Protein AF-A0A3D2QBY8-F1 (afdb_monomer)

Structure (mmCIF, N/CA/C/O backbone):
data_AF-A0A3D2QBY8-F1
#
_entry.id   AF-A0A3D2QBY8-F1
#
loop_
_atom_site.group_PDB
_atom_site.id
_atom_site.type_symbol
_atom_site.label_atom_id
_atom_site.label_alt_id
_atom_site.label_comp_id
_atom_site.label_asym_id
_atom_site.label_entity_id
_atom_site.label_seq_id
_atom_site.pdbx_PDB_ins_code
_atom_site.Cartn_x
_atom_site.Cartn_y
_atom_site.Cartn_z
_atom_site.occupancy
_atom_site.B_iso_or_equiv
_atom_site.auth_seq_id
_atom_site.auth_comp_id
_atom_site.auth_asym_id
_atom_site.auth_atom_id
_atom_site.pdbx_PDB_model_num
ATOM 1 N N . MET A 1 1 ? 3.681 13.942 -6.397 1.00 65.75 1 MET A N 1
ATOM 2 C CA . MET A 1 1 ? 2.769 12.782 -6.446 1.00 65.75 1 MET A CA 1
ATOM 3 C C . MET A 1 1 ? 3.607 11.521 -6.222 1.00 65.75 1 MET A C 1
ATOM 5 O O . MET A 1 1 ? 4.754 11.653 -5.794 1.00 65.75 1 MET A O 1
ATOM 9 N N . ALA A 1 2 ? 3.046 10.316 -6.380 1.00 84.56 2 ALA A N 1
ATOM 10 C CA . ALA A 1 2 ? 3.776 9.077 -6.074 1.00 84.56 2 ALA A CA 1
ATOM 11 C C . ALA A 1 2 ? 4.970 8.862 -7.026 1.00 84.56 2 ALA A C 1
ATOM 13 O O . ALA A 1 2 ? 6.038 8.423 -6.602 1.00 84.56 2 ALA A O 1
ATOM 14 N N . ARG A 1 3 ? 4.806 9.258 -8.293 1.00 92.88 3 ARG A N 1
ATOM 15 C CA . ARG A 1 3 ? 5.829 9.197 -9.341 1.00 92.88 3 ARG A CA 1
ATOM 16 C C . ARG A 1 3 ? 7.120 9.925 -8.971 1.00 92.88 3 ARG A C 1
ATOM 18 O O . ARG A 1 3 ? 8.191 9.337 -8.995 1.00 92.88 3 ARG A O 1
ATOM 25 N N . GLU A 1 4 ? 7.020 11.192 -8.587 1.00 94.44 4 GLU A N 1
ATOM 26 C CA . GLU A 1 4 ? 8.171 12.062 -8.325 1.00 94.44 4 GLU A CA 1
ATOM 27 C C . GLU A 1 4 ? 8.973 11.567 -7.115 1.00 94.44 4 GLU A C 1
ATOM 29 O O . GLU A 1 4 ? 10.193 11.724 -7.059 1.00 94.44 4 GLU A O 1
ATOM 34 N N . GLN A 1 5 ? 8.296 10.933 -6.151 1.00 94.56 5 GLN A N 1
ATOM 35 C CA . GLN A 1 5 ? 8.956 10.277 -5.023 1.00 94.56 5 GLN A CA 1
ATOM 36 C C . GLN A 1 5 ? 9.751 9.054 -5.486 1.00 94.56 5 GLN A C 1
ATOM 38 O O . GLN A 1 5 ? 10.900 8.896 -5.078 1.00 94.56 5 GLN A O 1
ATOM 43 N N . VAL A 1 6 ? 9.171 8.221 -6.356 1.00 94.56 6 VAL A N 1
ATOM 44 C CA . VA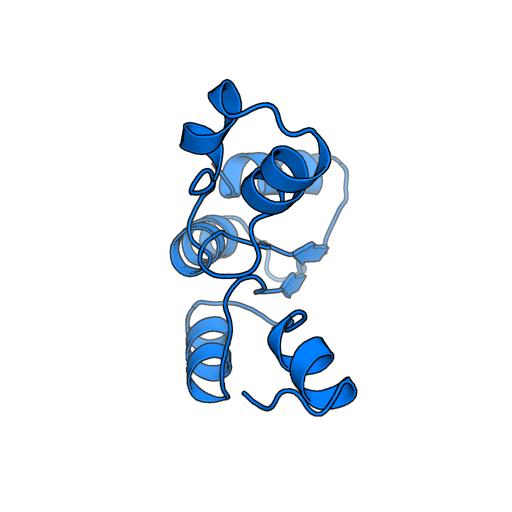L A 1 6 ? 9.868 7.066 -6.940 1.00 94.56 6 VAL A CA 1
ATOM 45 C C . VAL A 1 6 ? 11.054 7.511 -7.786 1.00 94.56 6 VAL A C 1
ATOM 47 O O . VAL A 1 6 ? 12.147 7.016 -7.555 1.00 94.56 6 VAL A O 1
ATOM 50 N N . GLU A 1 7 ? 10.896 8.497 -8.669 1.00 94.88 7 GLU A N 1
ATOM 51 C CA . GLU A 1 7 ? 11.990 9.027 -9.501 1.00 94.88 7 GLU A CA 1
ATOM 52 C C . GLU A 1 7 ? 13.141 9.585 -8.646 1.00 94.88 7 GLU A C 1
ATOM 54 O O . GLU A 1 7 ? 14.316 9.318 -8.907 1.00 94.88 7 GLU A O 1
ATOM 59 N N . THR A 1 8 ? 12.811 10.296 -7.561 1.00 96.19 8 THR A N 1
ATOM 60 C CA . THR A 1 8 ? 13.811 10.789 -6.601 1.00 96.19 8 THR A CA 1
ATOM 61 C C . THR A 1 8 ? 14.564 9.637 -5.934 1.00 96.19 8 THR A C 1
ATOM 63 O O . THR A 1 8 ? 15.783 9.694 -5.786 1.00 96.19 8 THR A O 1
ATOM 66 N N . LEU A 1 9 ? 13.858 8.582 -5.523 1.00 95.56 9 LEU A N 1
ATOM 67 C CA . LEU A 1 9 ? 14.461 7.424 -4.864 1.00 95.56 9 LEU A CA 1
ATOM 68 C C . LEU A 1 9 ? 15.246 6.538 -5.850 1.00 95.56 9 LEU A C 1
ATOM 70 O O . LEU A 1 9 ? 16.319 6.051 -5.502 1.00 95.56 9 LEU A O 1
ATOM 74 N N . GLN A 1 10 ? 14.790 6.385 -7.092 1.00 95.31 10 GLN A N 1
ATOM 75 C CA . GLN A 1 10 ? 15.542 5.711 -8.156 1.00 95.31 10 GLN A CA 1
ATOM 76 C C . GLN A 1 10 ? 16.895 6.392 -8.386 1.00 95.31 10 GLN A C 1
ATOM 78 O O . GLN A 1 10 ? 17.920 5.717 -8.463 1.00 95.31 10 GLN A O 1
ATOM 83 N N . ALA A 1 11 ? 16.929 7.731 -8.410 1.00 95.88 11 ALA A N 1
ATOM 84 C CA . ALA A 1 11 ? 18.176 8.490 -8.540 1.00 95.88 11 ALA A CA 1
ATOM 85 C C . ALA A 1 11 ? 19.157 8.256 -7.372 1.00 95.88 11 ALA A C 1
ATOM 87 O O . ALA A 1 11 ? 20.359 8.471 -7.521 1.00 95.88 11 ALA A O 1
ATOM 88 N N . LEU A 1 12 ? 18.659 7.789 -6.222 1.00 97.38 12 LEU A N 1
ATOM 89 C CA . LEU A 1 12 ? 19.456 7.393 -5.057 1.00 97.38 12 LEU A CA 1
ATOM 90 C C . LEU A 1 12 ? 19.806 5.892 -5.039 1.00 97.38 12 LEU A C 1
ATOM 92 O O . LEU A 1 12 ? 20.464 5.435 -4.106 1.00 97.38 12 LEU A O 1
ATOM 96 N N . GLY A 1 13 ? 19.392 5.125 -6.053 1.00 96.81 13 GLY A N 1
ATOM 97 C CA . GLY A 1 13 ? 19.700 3.700 -6.202 1.00 96.81 13 GLY A CA 1
ATOM 98 C C . GLY A 1 13 ? 18.710 2.746 -5.528 1.00 96.81 13 GLY A C 1
ATOM 99 O O . GLY A 1 13 ? 19.006 1.557 -5.414 1.00 96.81 13 GLY A O 1
ATOM 100 N N . PHE A 1 14 ? 17.548 3.229 -5.075 1.00 97.06 14 PHE A N 1
ATOM 101 C CA . PHE A 1 14 ? 16.477 2.344 -4.613 1.00 97.06 14 PHE A CA 1
ATOM 102 C C . PHE A 1 14 ? 15.793 1.674 -5.808 1.00 97.06 14 PHE A C 1
ATOM 104 O O . PHE A 1 14 ? 15.543 2.322 -6.818 1.00 97.06 14 PHE A O 1
ATOM 111 N N . THR A 1 15 ? 15.456 0.392 -5.663 1.00 97.06 15 THR A N 1
ATOM 112 C CA . THR A 1 15 ? 14.852 -0.428 -6.731 1.00 97.06 15 THR A CA 1
ATOM 113 C C . THR A 1 15 ? 13.584 -1.158 -6.288 1.00 97.06 15 THR A C 1
ATOM 115 O O . THR A 1 15 ? 13.056 -1.994 -7.011 1.00 97.06 15 THR A O 1
ATOM 118 N N . CYS A 1 16 ? 13.082 -0.901 -5.079 1.00 97.50 16 CYS A N 1
ATOM 119 C CA . CYS A 1 16 ? 11.872 -1.538 -4.567 1.00 97.50 16 CYS A CA 1
ATOM 120 C C . CYS A 1 16 ? 10.976 -0.497 -3.903 1.00 97.50 16 CYS A C 1
ATOM 122 O O . CYS A 1 16 ? 11.409 0.231 -3.006 1.00 97.50 16 CYS A O 1
ATOM 124 N N . PHE A 1 17 ? 9.723 -0.439 -4.345 1.00 97.06 17 PHE A N 1
ATOM 125 C CA . PHE A 1 17 ? 8.774 0.605 -3.987 1.00 97.06 17 PHE A CA 1
ATOM 126 C C . PHE A 1 17 ? 7.454 -0.015 -3.560 1.00 97.06 17 PHE A C 1
ATOM 128 O O . PHE A 1 17 ? 6.865 -0.801 -4.289 1.00 97.06 17 PHE A O 1
ATOM 135 N N . ASN A 1 18 ? 6.951 0.373 -2.392 1.00 97.38 18 ASN A N 1
ATOM 136 C CA . ASN A 1 18 ? 5.602 0.027 -1.959 1.00 97.38 18 ASN A CA 1
ATOM 137 C C . ASN A 1 18 ? 4.733 1.285 -1.961 1.00 97.38 18 ASN A C 1
ATOM 139 O O . ASN A 1 18 ? 5.022 2.221 -1.217 1.00 97.38 18 ASN A O 1
ATOM 143 N N . VAL A 1 19 ? 3.666 1.298 -2.765 1.00 97.06 19 VAL A N 1
ATOM 144 C CA . VAL A 1 19 ? 2.846 2.506 -2.956 1.00 97.06 19 VAL A CA 1
ATOM 145 C C . VAL A 1 19 ? 1.989 2.876 -1.745 1.00 97.06 19 VAL A C 1
ATOM 147 O O . VAL A 1 19 ? 1.639 4.044 -1.613 1.00 97.06 19 VAL A O 1
ATOM 150 N N . ALA A 1 20 ? 1.653 1.901 -0.886 1.00 97.25 20 ALA A N 1
ATOM 151 C CA . ALA A 1 20 ? 0.948 2.075 0.394 1.00 97.25 20 ALA A CA 1
ATOM 152 C C . ALA A 1 20 ? -0.118 3.199 0.405 1.00 97.25 20 ALA A C 1
ATOM 154 O O . ALA A 1 20 ? -0.105 4.077 1.269 1.00 97.25 20 ALA A O 1
ATOM 155 N N . GLY A 1 21 ? -1.011 3.196 -0.590 1.00 96.81 21 GLY A N 1
ATOM 156 C CA . GLY A 1 21 ? -1.930 4.306 -0.843 1.00 96.81 21 GLY A CA 1
ATOM 157 C C . GLY A 1 21 ? -3.114 4.380 0.125 1.00 96.81 21 GLY A C 1
ATOM 158 O O . GLY A 1 21 ? -3.320 3.525 0.993 1.00 96.81 21 GLY A O 1
ATOM 159 N N . SER A 1 22 ? -3.928 5.425 -0.037 1.00 97.19 22 SER A N 1
ATOM 160 C CA . SER A 1 22 ? -5.162 5.616 0.729 1.00 97.19 22 SER A CA 1
ATOM 161 C C . SER A 1 22 ? -6.291 4.685 0.252 1.00 97.19 22 SER A C 1
ATOM 163 O O . SER A 1 22 ? -6.260 4.132 -0.850 1.00 97.19 22 SER A O 1
ATOM 165 N N . GLY A 1 23 ? -7.301 4.489 1.110 1.00 94.88 23 GLY A N 1
ATOM 166 C CA . GLY A 1 23 ? -8.436 3.578 0.878 1.00 94.88 23 GLY A CA 1
ATOM 167 C C . GLY A 1 23 ? -8.496 2.368 1.822 1.00 94.88 23 GLY A C 1
ATOM 168 O O . GLY A 1 23 ? -9.438 1.572 1.745 1.00 94.88 23 GLY A O 1
ATOM 169 N N . GLY A 1 24 ? -7.512 2.232 2.718 1.00 95.50 24 GLY A N 1
ATOM 170 C CA . GLY A 1 24 ? -7.477 1.260 3.815 1.00 95.50 24 GLY A CA 1
ATOM 171 C C . GLY A 1 24 ? -7.188 1.925 5.159 1.00 95.50 24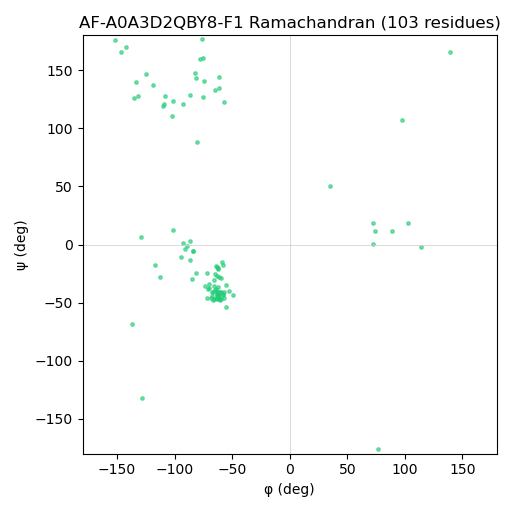 GLY A C 1
ATOM 172 O O . GLY A 1 24 ? -7.795 2.936 5.499 1.00 95.50 24 GLY A O 1
ATOM 173 N N . THR A 1 25 ? -6.254 1.360 5.926 1.00 96.31 25 THR A N 1
ATOM 174 C CA . THR A 1 25 ? -5.795 1.936 7.196 1.00 96.31 25 THR A CA 1
ATOM 175 C C . THR A 1 25 ? -5.272 3.359 7.005 1.00 96.31 25 THR A C 1
ATOM 177 O O . THR A 1 25 ? -4.321 3.567 6.257 1.00 96.31 25 THR A O 1
ATOM 180 N N . SER A 1 26 ? -5.848 4.326 7.722 1.00 96.69 26 SER A N 1
ATOM 181 C CA . SER A 1 26 ? -5.394 5.718 7.712 1.00 96.69 26 SER A CA 1
ATOM 182 C C . SER A 1 26 ? -4.585 6.041 8.966 1.00 96.69 26 SER A C 1
ATOM 184 O O . SER A 1 26 ? -5.127 6.130 10.070 1.00 96.69 26 SER A O 1
ATOM 186 N N . PHE A 1 27 ? -3.278 6.251 8.799 1.00 96.31 27 PHE A N 1
ATOM 187 C CA . PHE A 1 27 ? -2.423 6.735 9.884 1.00 96.31 27 PHE A CA 1
ATOM 188 C C . PHE A 1 27 ? -2.817 8.135 10.372 1.00 96.31 27 PHE A C 1
ATOM 190 O O . PHE A 1 27 ? -2.902 8.305 11.584 1.00 96.31 27 PHE A O 1
ATOM 197 N N . PRO A 1 28 ? -3.146 9.119 9.513 1.00 95.69 28 PRO A N 1
ATOM 198 C CA . PRO A 1 28 ? -3.690 10.392 9.986 1.00 95.69 28 PRO A CA 1
ATOM 199 C C . PRO A 1 28 ? -4.914 10.240 10.904 1.00 95.69 28 PRO A C 1
ATOM 201 O O . PRO A 1 28 ? -5.009 10.931 11.922 1.00 95.69 28 PRO A O 1
ATOM 204 N N . ALA A 1 29 ? -5.824 9.307 10.598 1.00 95.50 29 ALA A N 1
ATOM 205 C CA . ALA A 1 29 ? -6.973 9.013 11.455 1.00 95.50 29 ALA A CA 1
ATOM 206 C C . ALA A 1 29 ? -6.553 8.363 12.786 1.00 95.50 29 ALA A C 1
ATOM 208 O O . ALA A 1 29 ? -6.998 8.806 13.847 1.00 95.50 29 ALA A O 1
ATOM 209 N N . ILE A 1 30 ? -5.656 7.368 12.743 1.00 96.25 30 ILE A N 1
ATOM 210 C CA . ILE A 1 30 ? -5.091 6.716 13.940 1.00 96.25 30 ILE A CA 1
ATOM 211 C C . ILE A 1 30 ? -4.422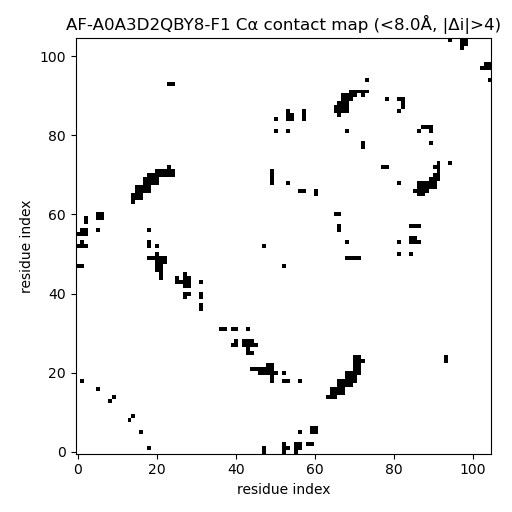 7.748 14.856 1.00 96.25 30 ILE A C 1
ATOM 213 O O . ILE A 1 30 ? -4.664 7.768 16.061 1.00 96.25 30 ILE A O 1
ATOM 217 N N . GLU A 1 31 ? -3.616 8.642 14.291 1.00 96.25 31 GLU A N 1
ATOM 218 C CA . GLU A 1 31 ? -2.884 9.668 15.035 1.00 96.25 31 GLU A CA 1
ATOM 219 C C . GLU A 1 31 ? -3.793 10.760 15.600 1.00 96.25 31 GLU A C 1
ATOM 221 O O . GLU A 1 31 ? -3.573 11.269 16.705 1.00 96.25 31 GLU A O 1
ATOM 226 N N . THR A 1 32 ? -4.863 11.096 14.881 1.00 95.69 32 THR A N 1
ATOM 227 C CA . THR A 1 32 ? -5.909 11.987 15.393 1.00 95.69 32 THR A CA 1
ATOM 228 C C . THR A 1 32 ? -6.608 11.356 16.597 1.00 95.69 32 THR A C 1
ATOM 230 O O . THR A 1 32 ? -6.750 12.010 17.630 1.00 95.69 32 THR A O 1
ATOM 233 N N . ALA A 1 33 ? -6.971 10.073 16.512 1.00 95.19 33 ALA A N 1
ATOM 234 C CA . ALA A 1 33 ? -7.574 9.343 17.626 1.00 95.19 33 ALA A CA 1
ATOM 235 C C . ALA A 1 33 ? -6.620 9.230 18.828 1.00 95.19 33 ALA A C 1
ATOM 237 O O . ALA A 1 33 ? -7.043 9.431 19.964 1.00 95.19 33 ALA A O 1
ATOM 238 N N . ARG A 1 34 ? -5.327 8.978 18.582 1.00 96.56 34 ARG A N 1
ATOM 239 C CA . ARG A 1 34 ? -4.300 8.871 19.629 1.00 96.56 34 ARG A CA 1
ATOM 240 C C . ARG A 1 34 ? -4.035 10.196 20.343 1.00 96.56 34 ARG A C 1
ATOM 242 O O . ARG A 1 34 ? -3.843 10.206 21.553 1.00 96.56 34 ARG A O 1
ATOM 249 N N . SER A 1 35 ? -4.000 11.302 19.602 1.00 95.44 35 SER A N 1
ATOM 250 C CA . SER A 1 35 ? -3.731 12.635 20.164 1.00 95.44 35 SER A CA 1
ATOM 251 C C . SER A 1 35 ? -4.954 13.291 20.809 1.00 95.44 35 SER A C 1
ATOM 253 O O . SER A 1 35 ? -4.794 14.182 21.639 1.00 95.44 35 SER A O 1
ATOM 255 N N . GLY A 1 36 ? -6.167 12.902 20.404 1.00 93.25 36 GLY A N 1
ATOM 256 C CA . GLY A 1 36 ? -7.414 13.559 20.805 1.00 93.25 36 GLY A CA 1
ATOM 257 C C . GLY A 1 36 ? -7.643 14.934 20.156 1.00 93.25 36 GLY A C 1
ATOM 258 O O . GLY A 1 36 ? -8.669 15.568 20.413 1.00 93.25 36 GLY A O 1
ATOM 259 N N . ASP A 1 37 ? -6.729 15.408 19.300 1.00 93.25 37 ASP A N 1
ATOM 260 C CA . ASP A 1 37 ? -6.829 16.714 18.645 1.00 93.25 37 ASP A CA 1
ATOM 261 C C . ASP A 1 37 ? -7.763 16.664 17.429 1.00 93.25 37 ASP A C 1
ATOM 263 O O . ASP A 1 37 ? -7.342 16.473 16.285 1.00 93.25 37 ASP A O 1
ATOM 267 N N . LYS A 1 38 ? -9.055 16.898 17.674 1.00 91.44 38 LYS A N 1
ATOM 268 C CA . LYS A 1 38 ? -10.100 16.884 16.636 1.00 91.44 38 LYS A CA 1
ATOM 269 C C . LYS A 1 38 ? -9.868 17.879 15.495 1.00 91.44 38 LYS A C 1
ATOM 271 O O . LYS A 1 38 ? -10.431 17.695 14.420 1.00 91.44 38 LYS A O 1
ATOM 276 N N . ARG A 1 39 ? -9.010 18.894 15.667 1.00 93.69 39 ARG A N 1
ATOM 277 C CA . ARG A 1 39 ? -8.668 19.830 14.581 1.00 93.69 39 ARG A CA 1
ATOM 278 C C . ARG A 1 39 ? -7.941 19.140 13.430 1.00 93.69 39 ARG A C 1
ATOM 280 O O . ARG A 1 39 ? -7.910 19.698 12.346 1.00 93.69 39 ARG A O 1
ATOM 287 N N . ARG A 1 40 ? -7.372 17.947 13.645 1.00 92.69 40 ARG A N 1
ATOM 288 C CA . ARG A 1 40 ? -6.677 17.148 12.620 1.00 92.69 40 ARG A CA 1
ATOM 289 C C . ARG A 1 40 ? -7.590 16.172 11.884 1.00 92.69 40 ARG A C 1
ATOM 291 O O . ARG A 1 40 ? -7.147 15.544 10.931 1.00 92.69 40 ARG A O 1
ATOM 298 N N . GLN A 1 41 ? -8.862 16.072 12.272 1.00 92.62 41 GLN A N 1
ATOM 299 C CA . GLN A 1 41 ? -9.793 15.094 11.707 1.00 92.62 41 GLN A CA 1
ATOM 300 C C . GLN A 1 41 ? -9.984 15.247 10.191 1.00 92.62 41 GLN A C 1
ATOM 302 O O . GLN A 1 41 ? -10.202 14.252 9.510 1.00 92.62 41 GLN A O 1
ATOM 307 N N . PHE A 1 42 ? -9.828 16.456 9.644 1.00 93.88 42 PHE A N 1
ATOM 308 C CA . PHE A 1 42 ? -9.889 16.683 8.195 1.00 93.88 42 PHE A CA 1
ATOM 309 C C . PHE A 1 42 ? -8.777 15.962 7.409 1.00 93.88 42 PHE A C 1
ATOM 311 O O . PHE A 1 42 ? -8.909 15.776 6.206 1.00 93.88 42 PHE A O 1
ATOM 318 N N . LEU A 1 43 ? -7.688 15.552 8.071 1.00 94.75 43 LEU A N 1
ATOM 319 C CA . LEU A 1 43 ? -6.604 14.780 7.462 1.00 94.75 43 LEU A CA 1
ATOM 320 C C . LEU A 1 43 ? -6.891 13.277 7.435 1.00 94.75 43 LEU A C 1
ATOM 322 O O . LEU A 1 43 ? -6.087 12.537 6.881 1.00 94.75 43 LEU A O 1
ATOM 326 N N . ALA A 1 44 ? -7.990 12.804 8.033 1.00 92.25 44 ALA A N 1
ATOM 327 C CA . ALA A 1 44 ? -8.290 11.374 8.118 1.00 92.25 44 ALA A CA 1
ATOM 328 C C . ALA A 1 44 ? -8.308 10.691 6.741 1.00 92.25 44 ALA A C 1
ATOM 330 O O . ALA A 1 44 ? -7.833 9.563 6.625 1.00 92.25 44 ALA A O 1
ATOM 331 N N . ASP A 1 45 ? -8.756 11.398 5.705 1.00 90.31 45 ASP A N 1
ATOM 332 C CA . ASP A 1 45 ? -8.814 10.890 4.330 1.00 90.31 45 ASP A CA 1
ATOM 333 C C . ASP A 1 45 ? -7.656 11.400 3.453 1.00 90.31 45 ASP A C 1
ATOM 335 O O . ASP A 1 45 ? -7.680 11.267 2.229 1.00 90.31 45 ASP A O 1
ATOM 339 N N . TRP A 1 46 ? -6.622 11.996 4.061 1.00 95.44 46 TRP A N 1
ATOM 340 C CA . TRP A 1 46 ? -5.446 12.476 3.340 1.00 95.44 46 TRP A CA 1
ATOM 341 C C . TRP A 1 46 ? -4.664 11.320 2.708 1.00 95.44 46 TRP A C 1
ATOM 343 O O . TRP A 1 46 ? -4.315 10.343 3.373 1.00 95.44 46 TRP A O 1
ATOM 353 N N . GLY A 1 47 ? -4.305 11.481 1.435 1.00 95.06 47 GLY A N 1
ATOM 354 C CA . GLY A 1 47 ? -3.413 10.581 0.709 1.00 95.06 47 GLY A CA 1
ATOM 355 C C . GLY A 1 47 ? -3.875 10.318 -0.721 1.00 95.06 47 GLY A C 1
ATOM 356 O O . GLY A 1 47 ? -5.013 10.604 -1.088 1.00 95.06 47 GLY A O 1
ATOM 357 N N . ILE A 1 48 ? -2.981 9.754 -1.531 1.00 96.69 48 ILE A N 1
ATOM 358 C CA . ILE A 1 48 ? -3.276 9.352 -2.911 1.00 96.69 48 ILE A CA 1
ATOM 359 C C . ILE A 1 48 ? -3.860 7.931 -2.876 1.00 96.69 48 ILE A C 1
ATOM 361 O O . ILE A 1 48 ? -3.245 7.063 -2.246 1.00 96.69 48 ILE A O 1
ATOM 365 N N . PRO A 1 49 ? -5.017 7.658 -3.511 1.00 97.44 49 PRO A N 1
ATOM 366 C CA . PRO A 1 49 ? -5.605 6.323 -3.473 1.00 97.44 49 PRO A CA 1
ATOM 367 C C . PRO A 1 49 ? -4.685 5.277 -4.100 1.00 97.44 49 PRO A C 1
ATOM 369 O O . PRO A 1 49 ? -4.054 5.548 -5.120 1.00 97.44 49 PRO A O 1
ATOM 372 N N . THR A 1 50 ? -4.665 4.062 -3.548 1.00 97.81 50 THR A N 1
ATOM 373 C CA . THR A 1 50 ? -3.751 2.980 -3.971 1.00 97.81 50 THR A CA 1
ATOM 374 C C . THR A 1 50 ? -3.722 2.745 -5.479 1.00 97.81 50 THR A C 1
ATOM 376 O O . THR A 1 50 ? -2.644 2.610 -6.046 1.00 97.81 50 THR A O 1
ATOM 379 N N . ALA A 1 51 ? -4.881 2.743 -6.143 1.00 97.06 51 ALA A N 1
ATOM 380 C CA . ALA A 1 51 ? -4.952 2.551 -7.593 1.00 97.06 51 ALA A CA 1
ATOM 381 C C . ALA A 1 51 ? -4.273 3.690 -8.378 1.00 97.06 51 ALA A C 1
ATOM 383 O O . ALA A 1 51 ? -3.601 3.426 -9.369 1.00 97.06 51 ALA A O 1
ATOM 384 N N . TRP A 1 52 ? -4.416 4.937 -7.920 1.00 96.88 52 TRP A N 1
ATOM 385 C CA . TRP A 1 52 ? -3.782 6.102 -8.543 1.00 96.88 52 TRP A CA 1
ATOM 386 C C . TRP A 1 52 ? -2.277 6.114 -8.296 1.00 96.88 52 TRP A C 1
ATOM 388 O O . TRP A 1 52 ? -1.516 6.268 -9.243 1.00 96.88 52 TRP A O 1
ATOM 398 N N . SER A 1 53 ? -1.842 5.870 -7.055 1.00 97.19 53 SER A N 1
ATOM 399 C CA . SER A 1 53 ? -0.414 5.757 -6.740 1.00 97.19 53 SER A CA 1
ATOM 400 C C . SER A 1 53 ? 0.259 4.666 -7.569 1.00 97.19 53 SER A C 1
ATOM 402 O O . SER A 1 53 ? 1.369 4.859 -8.051 1.00 97.19 53 SER A O 1
ATOM 404 N N . LEU A 1 54 ? -0.417 3.528 -7.752 1.00 97.44 54 LEU A N 1
ATOM 405 C CA . LEU A 1 54 ? 0.098 2.423 -8.549 1.00 97.44 54 LEU A CA 1
ATOM 406 C C . LEU A 1 54 ? 0.221 2.785 -10.031 1.00 97.44 54 LEU A C 1
ATOM 408 O O . LEU A 1 54 ? 1.277 2.552 -10.602 1.00 97.44 54 LEU A O 1
ATOM 412 N N . LEU A 1 55 ? -0.808 3.398 -10.623 1.00 95.88 55 LEU A N 1
ATOM 413 C CA . LEU A 1 55 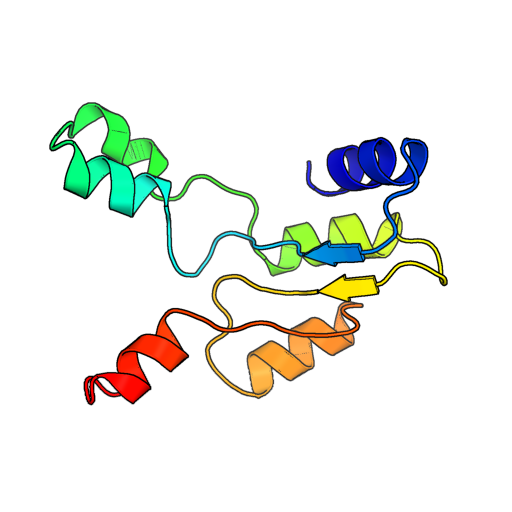? -0.774 3.855 -12.018 1.00 95.88 55 LEU A CA 1
ATOM 414 C C . LEU A 1 55 ? 0.298 4.923 -12.275 1.00 95.88 55 LEU A C 1
ATOM 416 O O . LEU A 1 55 ? 0.895 4.955 -13.351 1.00 95.88 55 LEU A O 1
ATOM 420 N N . ASP A 1 56 ? 0.532 5.815 -11.314 1.00 94.56 56 ASP A N 1
ATOM 421 C CA . ASP A 1 56 ? 1.593 6.821 -11.405 1.00 94.56 56 ASP A CA 1
ATOM 422 C C . ASP A 1 56 ? 2.976 6.162 -11.382 1.00 94.56 56 ASP A C 1
ATOM 424 O O . ASP A 1 56 ? 3.823 6.460 -12.225 1.00 94.56 56 ASP A O 1
ATOM 428 N N . VAL A 1 57 ? 3.196 5.244 -10.436 1.00 95.50 57 VAL A N 1
ATOM 429 C CA . VAL A 1 57 ? 4.485 4.560 -10.257 1.00 95.50 57 VAL A CA 1
ATOM 430 C C . VAL A 1 57 ? 4.770 3.578 -11.388 1.00 95.50 57 VAL A C 1
ATOM 432 O O . VAL A 1 57 ? 5.903 3.517 -11.857 1.00 95.50 57 VAL A O 1
ATOM 435 N N . SER A 1 58 ? 3.765 2.861 -11.898 1.00 92.19 58 SER A N 1
ATOM 436 C CA . SER A 1 58 ? 3.941 1.922 -13.014 1.00 92.19 58 SER A CA 1
ATOM 437 C C . SER A 1 58 ? 4.403 2.611 -14.305 1.00 92.19 58 SER A C 1
ATOM 439 O O . SER A 1 58 ? 4.933 1.956 -15.195 1.00 92.19 58 SER A O 1
ATOM 441 N N . GLN A 1 59 ? 4.206 3.929 -14.427 1.00 89.88 59 GLN A N 1
ATOM 442 C CA . GLN A 1 59 ? 4.664 4.725 -15.571 1.00 89.88 59 GLN A CA 1
ATOM 443 C C . GLN A 1 59 ? 6.105 5.246 -15.435 1.00 89.88 59 GLN A C 1
ATOM 445 O O . GLN A 1 59 ? 6.654 5.741 -16.421 1.00 89.88 59 GLN A O 1
ATOM 450 N N . SER A 1 60 ? 6.706 5.191 -14.243 1.00 88.50 60 SER A N 1
ATOM 451 C CA . SER A 1 60 ? 8.089 5.634 -13.988 1.00 88.50 60 SER A CA 1
ATOM 452 C C . SER A 1 60 ? 9.021 4.517 -13.529 1.00 88.50 60 SER A C 1
ATOM 454 O O . SER A 1 60 ? 10.239 4.676 -13.590 1.00 88.50 60 SER A O 1
ATOM 456 N N . ALA A 1 61 ? 8.473 3.398 -13.057 1.00 90.12 61 ALA A N 1
ATOM 457 C CA . ALA A 1 61 ? 9.249 2.230 -12.678 1.00 90.12 61 ALA A CA 1
ATOM 458 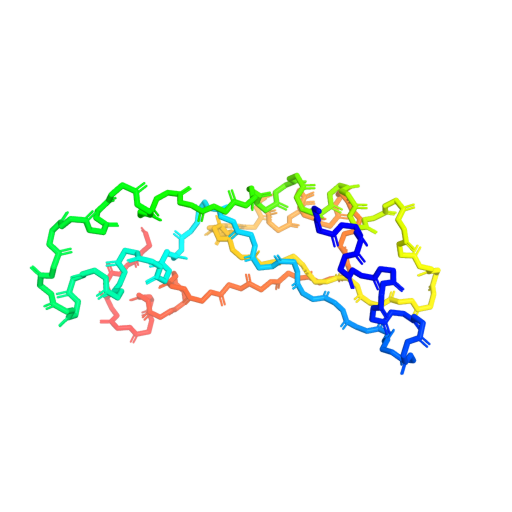C C . ALA A 1 61 ? 10.011 1.671 -13.890 1.00 90.12 61 ALA A C 1
ATOM 460 O O . ALA A 1 61 ? 9.471 1.529 -14.990 1.00 90.12 61 ALA A O 1
ATOM 461 N N . SER A 1 62 ? 11.286 1.357 -13.679 1.00 91.00 62 SER A N 1
ATOM 462 C CA . SER A 1 62 ? 12.102 0.641 -14.653 1.00 91.00 62 SER A CA 1
ATOM 463 C C . SER A 1 62 ? 11.774 -0.857 -14.617 1.00 91.00 62 SER A C 1
ATOM 465 O O . SER A 1 62 ? 11.336 -1.355 -13.585 1.00 91.00 62 SER A O 1
ATOM 467 N N . PRO A 1 63 ? 12.076 -1.631 -15.677 1.00 90.62 63 PRO A N 1
ATOM 468 C CA . PRO A 1 63 ? 11.865 -3.087 -15.686 1.00 90.62 63 PRO A CA 1
ATOM 469 C C . PRO A 1 63 ? 12.611 -3.866 -14.588 1.00 90.62 63 PRO A C 1
ATOM 471 O O . PRO A 1 63 ? 12.340 -5.043 -14.376 1.00 90.62 63 PRO A O 1
ATOM 474 N N . TRP A 1 64 ? 13.596 -3.235 -13.949 1.00 92.06 64 TRP A N 1
ATOM 475 C CA . TRP A 1 64 ? 14.400 -3.804 -12.865 1.00 92.06 64 TRP A CA 1
ATOM 476 C C .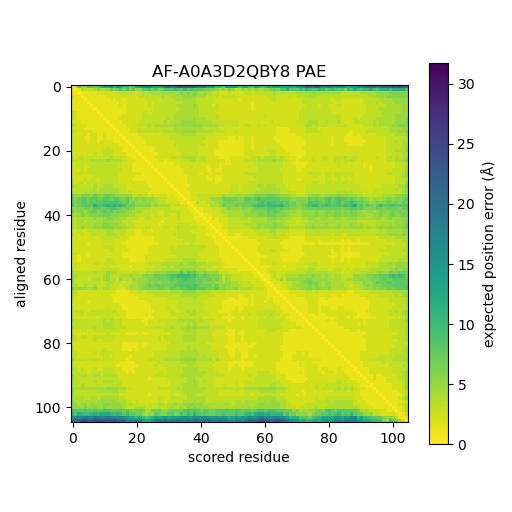 TRP A 1 64 ? 13.856 -3.460 -11.478 1.00 92.06 64 TRP A C 1
ATOM 478 O O . TRP A 1 64 ? 14.341 -4.005 -10.486 1.00 92.06 64 TRP A O 1
ATOM 488 N N . ASP A 1 65 ? 12.897 -2.538 -11.407 1.00 96.69 65 ASP A N 1
ATOM 489 C CA . ASP A 1 65 ? 12.288 -2.138 -10.152 1.00 96.69 65 ASP A CA 1
ATOM 490 C C . ASP A 1 65 ? 11.199 -3.126 -9.756 1.00 96.69 65 ASP A C 1
ATOM 492 O O . ASP A 1 65 ? 10.508 -3.690 -10.597 1.00 96.69 65 ASP A O 1
ATOM 496 N N . THR A 1 66 ? 11.032 -3.311 -8.452 1.00 97.81 66 THR A N 1
ATOM 497 C CA . THR A 1 66 ? 9.909 -4.046 -7.875 1.00 97.81 66 THR A CA 1
ATOM 498 C C . THR A 1 66 ? 8.879 -3.061 -7.339 1.00 97.81 66 THR A C 1
ATOM 500 O O . THR A 1 66 ? 9.185 -2.244 -6.466 1.00 97.81 66 THR A O 1
ATOM 503 N N . VAL A 1 67 ? 7.643 -3.164 -7.812 1.00 97.81 67 VAL A N 1
ATOM 504 C CA . VAL A 1 67 ? 6.510 -2.347 -7.378 1.00 97.81 67 VAL A CA 1
ATOM 505 C C . VAL A 1 67 ? 5.534 -3.203 -6.577 1.00 97.81 67 VAL A C 1
ATOM 507 O O . VAL A 1 67 ? 4.969 -4.182 -7.054 1.00 97.81 67 VAL A O 1
ATOM 510 N N . ILE A 1 68 ? 5.295 -2.810 -5.331 1.00 98.25 68 ILE A N 1
ATOM 511 C CA . ILE A 1 68 ? 4.363 -3.462 -4.415 1.00 98.25 68 ILE A CA 1
ATOM 512 C C . ILE A 1 68 ? 3.139 -2.567 -4.233 1.00 98.25 68 ILE A C 1
ATOM 514 O O . ILE A 1 68 ? 3.244 -1.394 -3.865 1.00 98.25 68 ILE A O 1
ATOM 518 N N . ALA A 1 69 ? 1.956 -3.139 -4.429 1.00 98.25 69 ALA A N 1
ATOM 519 C CA . ALA A 1 69 ? 0.699 -2.483 -4.109 1.00 98.25 69 ALA A CA 1
ATOM 520 C C . ALA A 1 69 ? 0.241 -2.841 -2.694 1.00 98.25 69 ALA A C 1
ATOM 522 O O . ALA A 1 69 ? -0.012 -4.000 -2.377 1.00 98.25 69 ALA A O 1
ATOM 523 N N . SER A 1 70 ? 0.068 -1.850 -1.828 1.00 97.88 70 SER A N 1
ATOM 524 C CA . SER A 1 70 ? -0.603 -2.042 -0.541 1.00 97.88 70 SER A CA 1
ATOM 525 C C . SER A 1 70 ? -1.463 -0.831 -0.200 1.00 97.88 70 SER A C 1
ATOM 527 O O . SER A 1 70 ? -1.405 0.192 -0.880 1.00 97.88 70 SER A O 1
ATOM 529 N N . GLY A 1 71 ? -2.280 -0.968 0.843 1.00 97.62 71 GLY A N 1
ATOM 530 C CA . GLY A 1 71 ? -3.273 0.033 1.227 1.00 97.62 71 GLY A CA 1
ATOM 531 C C . GLY A 1 71 ? -4.655 -0.325 0.688 1.00 97.62 71 GLY A C 1
ATOM 532 O O . GLY A 1 71 ? -4.927 -0.230 -0.504 1.00 97.62 71 GLY A O 1
ATOM 533 N N . GLY A 1 72 ? -5.547 -0.765 1.577 1.00 96.75 72 GLY A N 1
ATOM 534 C CA . GLY A 1 72 ? -6.965 -0.959 1.250 1.00 96.75 72 GLY A CA 1
ATOM 535 C C . GLY A 1 72 ? -7.316 -2.176 0.390 1.00 96.75 72 GLY A C 1
ATOM 536 O O . GLY A 1 72 ? -8.457 -2.269 -0.049 1.00 96.75 72 GLY A O 1
ATOM 537 N N . LEU A 1 73 ? -6.395 -3.116 0.166 1.00 97.50 73 LEU A N 1
ATOM 538 C CA . LEU A 1 73 ? -6.699 -4.387 -0.501 1.00 97.50 73 LEU A CA 1
ATOM 539 C C . LEU A 1 73 ? -7.442 -5.320 0.466 1.00 97.50 73 LEU A C 1
ATOM 541 O O . LEU A 1 73 ? -6.973 -5.543 1.585 1.00 97.50 73 LEU A O 1
ATOM 545 N N . ARG A 1 74 ? -8.608 -5.839 0.060 1.00 95.81 74 ARG A N 1
ATOM 546 C CA . ARG A 1 74 ? -9.509 -6.589 0.958 1.00 95.81 74 ARG A CA 1
ATOM 547 C C . ARG A 1 74 ? -9.636 -8.064 0.599 1.00 95.81 74 ARG A C 1
ATOM 549 O O . ARG A 1 74 ? -9.912 -8.875 1.477 1.00 95.81 74 ARG A O 1
ATOM 556 N N . ASN A 1 75 ? -9.464 -8.413 -0.672 1.00 95.56 75 ASN A N 1
ATOM 557 C CA . ASN A 1 75 ? -9.710 -9.759 -1.183 1.00 95.56 75 ASN A CA 1
ATOM 558 C C . ASN A 1 75 ? -8.836 -10.077 -2.410 1.00 95.56 75 ASN A C 1
ATOM 560 O O . ASN A 1 75 ? -8.117 -9.221 -2.925 1.00 95.56 75 ASN A O 1
ATOM 564 N N . GLY A 1 76 ? -8.933 -11.314 -2.906 1.00 96.38 76 GLY A N 1
ATOM 565 C CA . GLY A 1 76 ? -8.168 -11.771 -4.069 1.00 96.38 76 GLY A CA 1
ATOM 566 C C . GLY A 1 76 ? -8.449 -11.001 -5.366 1.00 96.38 76 GLY A C 1
ATOM 567 O O . GLY A 1 76 ? -7.551 -10.874 -6.194 1.00 96.38 76 GLY A O 1
ATOM 568 N N . LEU A 1 77 ? -9.649 -10.435 -5.540 1.00 98.12 77 LEU A N 1
ATOM 569 C CA . LEU A 1 77 ? -9.968 -9.607 -6.707 1.00 98.12 77 LEU A CA 1
ATOM 570 C C . LEU A 1 77 ? -9.219 -8.267 -6.663 1.00 98.12 77 LEU A C 1
ATOM 572 O O . LEU A 1 77 ? -8.756 -7.800 -7.701 1.00 98.12 77 LEU A O 1
ATOM 576 N N . ASP A 1 78 ? -9.063 -7.662 -5.486 1.00 97.94 78 ASP A N 1
ATOM 577 C CA . ASP A 1 78 ? -8.258 -6.444 -5.332 1.00 97.94 78 ASP A CA 1
ATOM 578 C C . ASP A 1 78 ? -6.778 -6.715 -5.627 1.00 97.94 78 ASP A C 1
ATOM 580 O O . ASP A 1 78 ? -6.131 -5.915 -6.301 1.00 97.94 78 ASP A O 1
ATOM 584 N N . LEU A 1 79 ? -6.260 -7.873 -5.196 1.00 97.69 79 LEU A N 1
ATOM 585 C CA . LEU A 1 79 ? -4.906 -8.319 -5.540 1.00 97.69 79 LEU A CA 1
ATOM 586 C C . LEU A 1 79 ? -4.754 -8.504 -7.055 1.00 97.69 79 LEU A C 1
ATOM 588 O O . LEU A 1 79 ? -3.804 -7.992 -7.639 1.00 97.69 79 LEU A O 1
ATOM 592 N N . ALA A 1 80 ? -5.706 -9.179 -7.706 1.00 98.38 80 ALA A N 1
ATOM 593 C CA . ALA A 1 80 ? -5.682 -9.377 -9.154 1.00 98.38 80 ALA A CA 1
ATOM 594 C C . ALA A 1 80 ? -5.709 -8.044 -9.923 1.00 98.38 80 ALA A C 1
ATOM 596 O O . ALA A 1 80 ? -4.969 -7.881 -10.890 1.00 98.38 80 ALA A O 1
ATOM 597 N N . LYS A 1 81 ? -6.512 -7.069 -9.470 1.00 98.31 81 LYS A N 1
ATOM 598 C CA . LYS A 1 81 ? -6.520 -5.710 -10.037 1.00 98.31 81 LYS A CA 1
ATOM 599 C C . LYS A 1 81 ? -5.177 -5.013 -9.849 1.00 98.31 81 LYS A C 1
ATOM 601 O O . LYS A 1 81 ? -4.703 -4.390 -10.787 1.00 98.31 81 LYS A O 1
ATOM 606 N N . ALA A 1 82 ? -4.564 -5.117 -8.671 1.00 98.25 82 ALA A N 1
ATOM 607 C CA . ALA A 1 82 ? -3.260 -4.516 -8.418 1.00 98.25 82 ALA A CA 1
ATOM 608 C C . ALA A 1 82 ? -2.177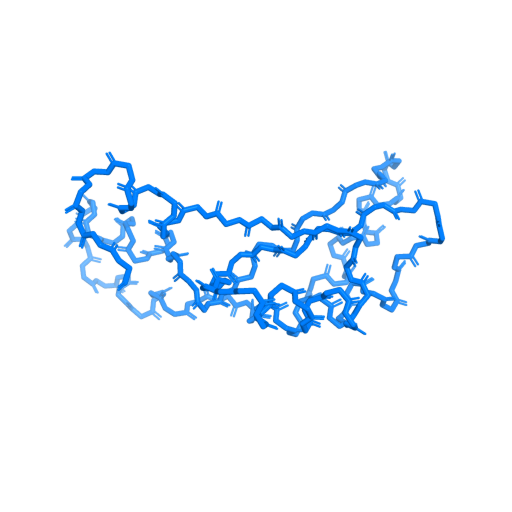 -5.088 -9.347 1.00 98.25 82 ALA A C 1
ATOM 610 O O . ALA A 1 82 ? -1.451 -4.329 -9.979 1.00 98.25 82 AL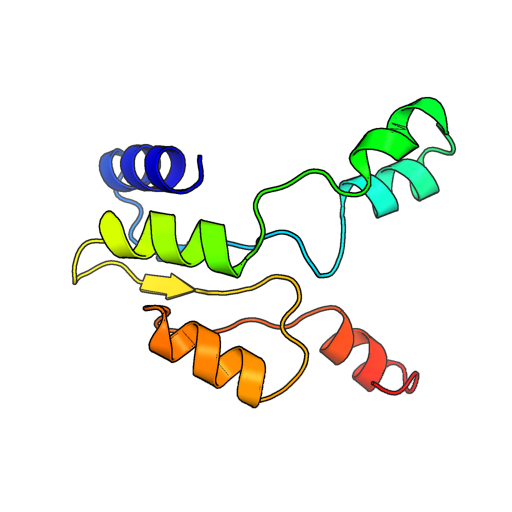A A O 1
ATOM 611 N N . LEU A 1 83 ? -2.122 -6.413 -9.504 1.00 97.75 83 LEU A N 1
ATOM 612 C CA . LEU A 1 83 ? -1.194 -7.053 -10.442 1.00 97.75 83 LEU A CA 1
ATOM 613 C C . LEU A 1 83 ? -1.462 -6.608 -11.889 1.00 97.75 83 LEU A C 1
ATOM 615 O O . LEU A 1 83 ? -0.540 -6.239 -12.608 1.00 97.75 83 LEU A O 1
ATOM 619 N N . ALA A 1 84 ? -2.733 -6.560 -12.305 1.00 97.44 84 ALA A N 1
ATOM 620 C CA . ALA A 1 84 ? -3.115 -6.103 -13.643 1.00 97.44 84 ALA A CA 1
ATOM 621 C C . ALA A 1 84 ? -2.752 -4.631 -13.920 1.00 97.44 84 ALA A C 1
ATOM 623 O O . ALA A 1 84 ? -2.553 -4.257 -15.072 1.00 97.44 84 ALA A O 1
ATOM 624 N N . LEU A 1 85 ? -2.668 -3.801 -12.877 1.00 96.44 85 LEU A N 1
ATOM 625 C CA . LEU A 1 85 ? -2.270 -2.394 -12.956 1.00 96.44 85 LEU A CA 1
ATOM 626 C C . LEU A 1 85 ? -0.745 -2.187 -12.893 1.00 96.44 85 LEU A C 1
ATOM 628 O O . LEU A 1 85 ? -0.302 -1.043 -12.919 1.00 96.44 85 LEU A O 1
ATOM 632 N N . GLY A 1 86 ? 0.051 -3.260 -12.837 1.00 94.81 86 GLY A N 1
ATOM 633 C CA . GLY A 1 86 ? 1.513 -3.190 -12.912 1.00 94.81 86 GLY A CA 1
ATOM 634 C C . GLY A 1 86 ? 2.245 -3.354 -11.580 1.00 94.81 86 GLY A C 1
ATOM 635 O O . GLY A 1 86 ? 3.399 -2.954 -11.484 1.00 94.81 86 GLY A O 1
ATOM 636 N N . ALA A 1 87 ? 1.602 -3.911 -10.550 1.00 97.81 87 ALA A N 1
ATOM 637 C CA . ALA A 1 87 ? 2.316 -4.352 -9.353 1.00 97.81 87 ALA A CA 1
ATOM 638 C C . ALA A 1 87 ? 2.947 -5.739 -9.563 1.00 97.81 87 ALA A C 1
ATOM 640 O O . ALA A 1 87 ? 2.317 -6.626 -10.137 1.00 97.81 87 ALA A O 1
ATOM 641 N N . ASP A 1 88 ? 4.133 -5.957 -9.004 1.00 98.00 88 ASP A N 1
ATOM 642 C CA . ASP A 1 88 ? 4.800 -7.264 -8.940 1.00 98.00 88 ASP A CA 1
ATOM 643 C C . ASP A 1 88 ? 4.322 -8.092 -7.741 1.00 98.00 88 ASP A C 1
ATOM 645 O O . ASP A 1 88 ? 4.297 -9.323 -7.772 1.00 98.00 88 ASP A O 1
ATOM 649 N N . ALA A 1 89 ? 3.928 -7.411 -6.662 1.00 97.81 89 ALA A N 1
ATOM 650 C CA . ALA A 1 89 ? 3.381 -8.035 -5.466 1.00 97.81 89 ALA A CA 1
ATOM 651 C C . ALA A 1 89 ? 2.329 -7.148 -4.794 1.00 97.81 89 ALA A C 1
ATOM 653 O O . ALA A 1 89 ? 2.215 -5.950 -5.060 1.00 97.81 89 ALA A O 1
ATOM 654 N N . ALA A 1 90 ? 1.562 -7.740 -3.880 1.00 97.62 90 ALA A N 1
ATOM 655 C CA . ALA A 1 90 ? 0.520 -7.045 -3.143 1.00 97.62 90 ALA A CA 1
ATOM 656 C C . ALA A 1 90 ? 0.579 -7.344 -1.639 1.00 97.62 90 ALA A C 1
ATOM 658 O O . ALA A 1 90 ? 0.803 -8.482 -1.228 1.00 97.62 90 ALA A O 1
ATOM 659 N N . GLY A 1 91 ? 0.361 -6.314 -0.820 1.00 96.44 91 GLY A N 1
ATOM 660 C CA . GLY A 1 91 ? 0.440 -6.369 0.638 1.00 96.44 91 GLY A CA 1
ATOM 661 C C . GLY A 1 91 ? -0.886 -6.037 1.322 1.00 96.44 91 GLY A C 1
ATOM 662 O O . GLY A 1 91 ? -1.568 -5.073 0.970 1.00 96.44 91 GLY A O 1
ATOM 663 N N . MET A 1 92 ? -1.224 -6.819 2.347 1.00 97.25 92 MET A N 1
ATOM 664 C CA . MET A 1 92 ? -2.401 -6.641 3.203 1.00 97.25 92 MET A CA 1
ATOM 665 C C . MET A 1 92 ? -1.975 -6.571 4.674 1.00 97.25 92 MET A C 1
ATOM 667 O O . MET A 1 92 ? -1.004 -7.213 5.070 1.00 97.25 92 MET A O 1
ATOM 671 N N . SER A 1 93 ? -2.682 -5.781 5.488 1.00 95.75 93 SER A N 1
ATOM 672 C CA . SER A 1 93 ? -2.336 -5.602 6.910 1.00 95.75 93 SER A CA 1
ATOM 673 C C . SER A 1 93 ? -3.558 -5.631 7.824 1.00 95.75 93 SER A C 1
ATOM 675 O O . SER A 1 93 ? -3.709 -6.583 8.577 1.00 95.75 93 SER A O 1
ATOM 677 N N . ALA A 1 94 ? -4.452 -4.636 7.772 1.00 94.50 94 ALA A N 1
ATOM 678 C CA . ALA A 1 94 ? -5.545 -4.522 8.750 1.00 94.50 94 ALA A CA 1
ATOM 679 C C . ALA A 1 94 ? -6.528 -5.700 8.739 1.00 94.50 94 ALA A C 1
ATOM 681 O O . ALA A 1 94 ? -6.928 -6.167 9.799 1.00 94.50 94 ALA A O 1
ATOM 682 N N . ASN A 1 95 ? -6.888 -6.205 7.562 1.00 93.88 95 ASN A N 1
ATOM 683 C CA . ASN A 1 95 ? -7.729 -7.393 7.418 1.00 93.88 95 ASN A CA 1
ATOM 684 C C . ASN A 1 95 ? -7.021 -8.665 7.908 1.00 93.88 95 ASN A C 1
ATOM 686 O O . ASN A 1 95 ? -7.635 -9.469 8.599 1.00 93.88 95 ASN A O 1
ATOM 690 N N . VAL A 1 96 ? -5.725 -8.828 7.624 1.00 95.44 96 VAL A N 1
ATOM 691 C CA . VAL A 1 96 ? -4.933 -9.949 8.160 1.00 95.44 96 VAL A CA 1
ATOM 692 C C . VAL A 1 96 ? -4.877 -9.876 9.688 1.00 95.44 96 VAL A C 1
ATOM 694 O O . VAL A 1 96 ? -5.121 -10.875 10.356 1.00 95.44 96 VAL A O 1
ATOM 697 N N . LEU A 1 97 ? -4.647 -8.687 10.251 1.00 96.25 97 LEU A N 1
ATOM 698 C CA . LEU A 1 97 ? -4.668 -8.463 11.695 1.00 96.25 97 LEU A CA 1
ATOM 699 C C . LEU A 1 97 ? -6.042 -8.799 12.299 1.00 96.25 97 LEU A C 1
ATOM 701 O O . LEU A 1 97 ? -6.110 -9.535 13.282 1.00 96.25 97 LEU A O 1
ATOM 705 N N . ALA A 1 98 ? -7.131 -8.315 11.699 1.00 94.81 98 ALA A N 1
ATOM 706 C CA . ALA A 1 98 ? -8.493 -8.607 12.148 1.00 94.81 98 ALA A CA 1
ATOM 707 C C . ALA A 1 98 ? -8.784 -10.118 12.159 1.00 94.81 98 ALA A C 1
ATOM 709 O O . ALA A 1 98 ? -9.306 -10.632 13.151 1.00 94.81 98 ALA A O 1
ATOM 710 N N . LEU A 1 99 ? -8.350 -10.843 11.120 1.00 94.94 99 LEU A N 1
ATOM 711 C CA . LEU A 1 99 ? -8.432 -12.305 11.070 1.00 94.94 99 LEU A CA 1
ATOM 712 C C . LEU A 1 99 ? -7.655 -12.960 12.214 1.00 94.94 99 LEU A C 1
ATOM 714 O O . LEU A 1 99 ? -8.198 -13.831 12.889 1.00 94.94 99 LEU A O 1
ATOM 718 N N . THR A 1 100 ? -6.417 -12.523 12.477 1.00 96.19 100 THR A N 1
ATOM 719 C CA . THR A 1 100 ? -5.612 -13.094 13.574 1.00 96.19 100 THR A CA 1
ATOM 720 C C . THR A 1 100 ? -6.200 -12.836 14.963 1.00 96.19 100 THR A C 1
ATOM 722 O O . THR A 1 100 ? -5.964 -13.621 15.876 1.00 96.19 100 THR A O 1
ATOM 725 N N . LEU A 1 101 ? -6.993 -11.772 15.119 1.00 97.19 101 LEU A N 1
ATOM 726 C CA . LE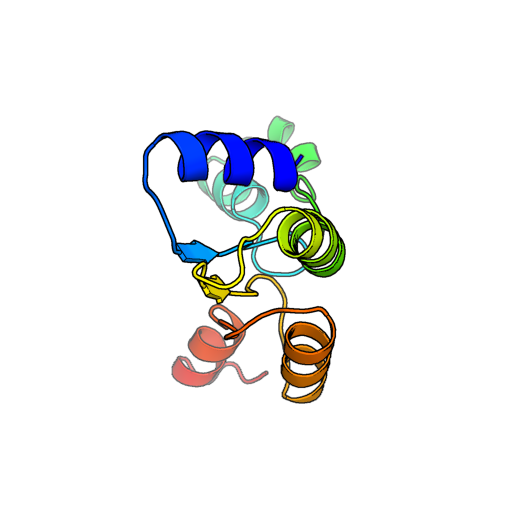U A 1 101 ? -7.681 -11.428 16.366 1.00 97.19 101 LEU A CA 1
ATOM 727 C C . LEU A 1 101 ? -9.078 -12.063 16.489 1.00 97.19 101 LEU A C 1
ATOM 729 O O . LEU A 1 101 ? -9.751 -11.845 17.494 1.00 97.19 101 LEU A O 1
ATOM 733 N N . GLY A 1 102 ? -9.539 -12.823 15.489 1.00 94.88 102 GLY A N 1
ATOM 734 C CA . GLY A 1 102 ? -10.880 -13.419 15.485 1.00 94.88 102 GLY A CA 1
ATOM 735 C C . GLY A 1 102 ? -12.017 -12.414 15.259 1.00 94.88 102 GLY A C 1
ATOM 736 O O . GLY A 1 102 ? -13.166 -12.719 15.566 1.00 94.88 102 GLY A O 1
ATOM 737 N N . LEU A 1 103 ? -11.715 -11.226 14.723 1.00 90.56 103 LEU A N 1
ATOM 738 C CA . LEU A 1 103 ? -12.697 -10.164 14.461 1.00 90.56 103 LEU A CA 1
ATOM 739 C C . LEU A 1 103 ? -13.436 -10.338 13.120 1.00 90.56 103 LEU A C 1
ATOM 741 O O . LEU A 1 103 ? -14.367 -9.587 12.841 1.00 90.56 103 LEU A O 1
ATOM 745 N N . GLY A 1 104 ? -13.046 -11.331 12.313 1.00 77.31 104 GLY A N 1
ATOM 746 C CA . GLY A 1 104 ? -13.578 -11.549 10.965 1.00 77.31 104 GLY A CA 1
ATOM 747 C C . GLY A 1 104 ? -13.006 -10.583 9.919 1.00 77.31 104 GLY A C 1
ATOM 748 O O . GLY A 1 104 ? -12.095 -9.805 10.209 1.00 77.31 104 GLY A O 1
ATOM 749 N N . VAL A 1 105 ? -13.528 -10.682 8.691 1.00 61.47 105 VAL A N 1
ATOM 750 C CA . VAL A 1 105 ? -13.287 -9.766 7.556 1.00 61.47 105 VAL A CA 1
ATOM 751 C C . VAL A 1 105 ? -14.575 -9.101 7.118 1.00 61.47 105 VAL A C 1
ATOM 753 O O . VAL A 1 105 ? -15.611 -9.802 7.110 1.00 61.47 105 VAL A O 1
#

Solvent-accessible surface area (backbone atoms only — not comparable to full-atom values): 5864 Å² total; per-residue (Å²): 110,56,33,60,54,49,56,57,39,42,77,73,70,52,50,71,46,70,54,59,13,30,79,41,85,40,64,51,38,51,52,25,65,74,68,66,46,69,89,45,52,83,41,34,79,62,66,55,41,27,72,56,26,38,52,42,31,49,73,66,56,53,96,82,41,44,37,30,39,22,36,46,55,82,51,72,67,49,45,51,51,39,42,74,54,56,26,79,44,71,47,73,54,71,59,59,50,28,45,78,71,72,70,48,127

Radius of gyration: 15.16 Å; Cα contacts (8 Å, |Δi|>4): 159; chains: 1; bounding box: 33×33×36 Å

Mean predicted aligned error: 3.22 Å

Sequence (105 aa):
MAREQVETLQALGFTCFNVAGSGGTSFPAIETARSGDKRRQFLADWGIPTAWSLLDVSQSASPWDTVIASGGLRNGLDLAKALALGADAAGMSANVLALTLGLGV

pLDDT: mean 94.75, std 5.27, range [61.47, 98.38]

Secondary structure (DSSP, 8-state):
-HHHHHHHHHHTT--EEE---BSS--HHHHHHHHH--GGGGGGTT-S-BHHHHHHHHHTT--TT-EEEEESS--SHHHHHHHHHTT-SEEE--HHHHHHHTT---

Foldseek 3Di:
DLQVVVVVVVVVVAQEDELQWEQADFPLCVVCVVVVPCVSVVCSRDTHHQLRSLLSNQVRHDPRHAYEGEYNQADPVSQVVSVVSPHPYYDDDPQVVCVVVVVHD

Nearest PDB structures (foldseek):
  9c4m-assembly1_D  TM=8.032E-01  e=2.731E-02  Acinetobacter baumannii
  4xbk-assembly1_B  TM=8.411E-01  e=2.624E-01  Levilactobacillus brevis ATCC 14869 = DSM 20054
  8qps-assembly1_B  TM=7.712E-01  e=9.290E-01  Geobacillus sp.
  2r25-assembly1_B  TM=5.908E-01  e=6.232E-01  Saccharomyces cerevisiae
  4myr-assembly4_D  TM=7.139E-01  e=1.807E+00  Sinorhizobium meliloti 1021